Protein AF-A0A6I4W3R0-F1 (afdb_monomer_lite)

Organism: NCBI:txid1429076

Sequence (113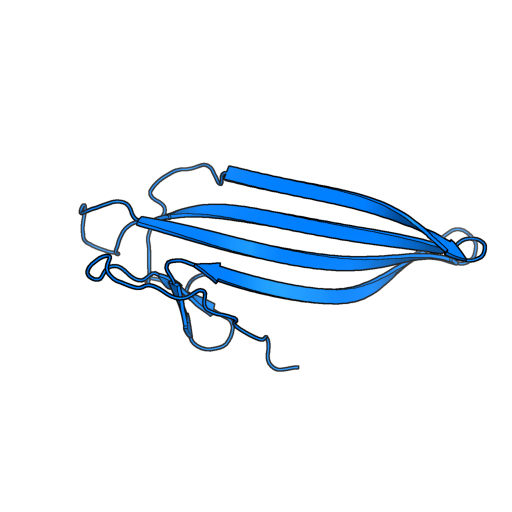 aa):
MTAFVPGSAVSAAETVKVRGTISARRAGAGVVRVRADHAYVYAVRAPHDAGTVRRVVVRRVTVITIRRAGPGVVLRLERSSFSATGATCAGVRLRPDFGPAAGRRAARCRAAA

Radius of gyration: 17.49 Å; chains: 1; bounding box: 42×26×55 Å

Secondary structure (DSSP, 8-state):
--EEPTTS-EESSS--EEEEEEEEEEEETTEEEEEEEEEEEEEEE-TT-----EEEEEEEEEEEEEEEETTEEEEEEEEEEEEEESEEEETTEEEE--S--TTPPPB-PPPP-

Structure (mmCIF, N/CA/C/O backbone):
data_AF-A0A6I4W3R0-F1
#
_entry.id   AF-A0A6I4W3R0-F1
#
loop_
_atom_site.group_PDB
_atom_site.id
_atom_site.type_symbol
_atom_site.label_atom_id
_atom_site.label_alt_id
_atom_site.label_comp_id
_atom_site.label_asym_id
_atom_site.label_entity_id
_atom_site.label_seq_id
_atom_site.pdbx_PDB_ins_code
_atom_site.Cartn_x
_atom_site.Cartn_y
_atom_site.Cartn_z
_atom_site.occupancy
_atom_site.B_iso_or_equiv
_atom_site.auth_seq_id
_atom_site.auth_comp_id
_atom_site.auth_asym_id
_atom_site.auth_atom_id
_atom_site.pdbx_PDB_model_num
ATOM 1 N N . MET A 1 1 ? 2.134 -8.105 4.624 1.00 60.31 1 MET A N 1
ATOM 2 C CA . MET A 1 1 ? 3.166 -7.076 4.346 1.00 60.31 1 MET A CA 1
ATOM 3 C C . MET A 1 1 ? 3.374 -7.000 2.834 1.00 60.31 1 MET A C 1
ATOM 5 O O . MET A 1 1 ? 3.274 -8.040 2.204 1.00 60.31 1 MET A O 1
ATOM 9 N N . THR A 1 2 ? 3.566 -5.816 2.240 1.00 77.62 2 THR A N 1
ATOM 10 C CA . THR A 1 2 ? 3.863 -5.666 0.794 1.00 77.62 2 THR A CA 1
ATOM 11 C C . THR A 1 2 ? 5.357 -5.480 0.601 1.00 77.62 2 THR A C 1
ATOM 13 O O . THR A 1 2 ? 5.906 -4.561 1.199 1.00 77.62 2 THR A O 1
ATOM 16 N N . ALA A 1 3 ? 5.989 -6.303 -0.232 1.00 89.50 3 ALA A N 1
ATOM 17 C CA . ALA A 1 3 ? 7.420 -6.228 -0.522 1.00 89.50 3 ALA A CA 1
ATOM 18 C C . ALA A 1 3 ? 7.690 -6.514 -2.002 1.00 89.50 3 ALA A C 1
ATOM 20 O O . ALA A 1 3 ? 6.883 -7.183 -2.655 1.00 89.50 3 ALA A O 1
ATOM 21 N N . PHE A 1 4 ? 8.823 -6.039 -2.521 1.00 92.56 4 PHE A N 1
ATOM 22 C CA . PHE A 1 4 ? 9.293 -6.444 -3.844 1.00 92.56 4 PHE A CA 1
ATOM 23 C C . PHE A 1 4 ? 9.835 -7.877 -3.822 1.00 92.56 4 PHE A C 1
ATOM 25 O O . PHE A 1 4 ? 10.291 -8.367 -2.787 1.00 92.56 4 PHE A O 1
ATOM 32 N N . VAL A 1 5 ? 9.767 -8.571 -4.959 1.00 93.69 5 VAL A N 1
ATOM 33 C CA . VAL A 1 5 ? 10.487 -9.836 -5.137 1.00 93.69 5 VAL A CA 1
ATOM 34 C C . VAL A 1 5 ? 11.988 -9.553 -4.951 1.00 93.69 5 VAL A C 1
ATOM 36 O O . VAL A 1 5 ? 12.491 -8.616 -5.579 1.00 93.69 5 VAL A O 1
ATOM 39 N N . PRO A 1 6 ? 12.709 -10.302 -4.095 1.00 92.94 6 PRO A N 1
ATOM 40 C CA . PRO A 1 6 ? 14.146 -10.122 -3.909 1.00 92.94 6 PRO A CA 1
ATOM 41 C C . PRO A 1 6 ? 14.884 -10.153 -5.243 1.00 92.94 6 PRO A C 1
ATOM 43 O O . PRO A 1 6 ? 14.554 -10.962 -6.109 1.00 92.94 6 PRO A O 1
ATOM 46 N N . GLY A 1 7 ? 15.827 -9.231 -5.424 1.00 92.94 7 GLY A N 1
ATOM 47 C CA . GLY A 1 7 ? 16.597 -9.123 -6.661 1.00 92.94 7 GLY A CA 1
ATOM 48 C C . GLY A 1 7 ? 15.776 -8.761 -7.901 1.00 92.94 7 GLY A C 1
ATOM 49 O O . GLY A 1 7 ? 16.304 -8.867 -8.992 1.00 92.94 7 GLY A O 1
ATOM 50 N N . SER A 1 8 ? 14.504 -8.352 -7.784 1.00 92.38 8 SER A N 1
ATOM 51 C CA . SER A 1 8 ? 13.710 -7.905 -8.946 1.00 92.38 8 SER A CA 1
ATOM 52 C C . SER A 1 8 ? 13.831 -6.416 -9.242 1.00 92.38 8 SER A C 1
ATOM 54 O O . SER A 1 8 ? 13.393 -5.977 -10.299 1.00 92.38 8 SER A O 1
ATOM 56 N N . ALA A 1 9 ? 14.381 -5.637 -8.311 1.00 93.06 9 ALA A N 1
ATOM 57 C CA . ALA A 1 9 ? 14.575 -4.206 -8.462 1.00 93.06 9 ALA A CA 1
ATOM 58 C C . ALA A 1 9 ? 15.604 -3.678 -7.461 1.00 93.06 9 ALA A C 1
ATOM 60 O O . ALA A 1 9 ? 15.753 -4.233 -6.370 1.00 93.06 9 ALA A O 1
ATOM 61 N N . VAL A 1 10 ? 16.244 -2.567 -7.814 1.00 93.88 10 VAL A N 1
ATOM 62 C CA . VAL A 1 10 ? 17.103 -1.776 -6.923 1.00 93.88 10 VAL A CA 1
ATOM 63 C C . VAL A 1 10 ? 16.472 -0.411 -6.665 1.00 93.88 10 VAL A C 1
ATOM 65 O O . VAL A 1 10 ? 15.762 0.120 -7.526 1.00 93.88 10 VAL A O 1
ATOM 68 N N . SER A 1 11 ? 16.697 0.157 -5.477 1.00 93.12 11 SER A N 1
ATOM 69 C CA . SER A 1 11 ? 16.191 1.497 -5.166 1.00 93.12 11 SER A CA 1
ATOM 70 C C . SER A 1 11 ? 16.918 2.536 -6.013 1.00 93.12 11 SER A C 1
ATOM 72 O O . SER A 1 11 ? 18.142 2.533 -6.084 1.00 93.12 11 SER A O 1
ATOM 74 N N . ALA A 1 12 ? 16.166 3.426 -6.656 1.00 93.50 12 ALA A N 1
ATOM 75 C CA . ALA A 1 12 ? 16.721 4.531 -7.438 1.00 93.50 12 ALA A CA 1
ATOM 76 C C . ALA A 1 12 ? 16.811 5.842 -6.642 1.00 93.50 12 ALA A C 1
ATOM 78 O O . ALA A 1 12 ? 17.343 6.826 -7.145 1.00 93.50 12 ALA A O 1
ATOM 79 N N . ALA A 1 13 ? 16.235 5.860 -5.440 1.00 91.81 13 ALA A N 1
ATOM 80 C CA . ALA A 1 13 ? 16.256 6.971 -4.503 1.00 91.81 13 ALA A CA 1
ATOM 81 C C . ALA A 1 13 ? 16.295 6.425 -3.071 1.00 91.81 13 ALA A C 1
ATOM 83 O O . ALA A 1 13 ? 15.790 5.335 -2.801 1.00 91.81 13 ALA A O 1
ATOM 84 N N . GLU A 1 14 ? 16.850 7.194 -2.142 1.00 93.12 14 GLU A N 1
ATOM 85 C CA . GLU A 1 14 ? 16.892 6.827 -0.718 1.00 93.12 14 GLU A CA 1
ATOM 86 C C . GLU A 1 14 ? 15.563 7.098 0.000 1.00 93.12 14 GLU A C 1
ATOM 88 O O . GLU A 1 14 ? 15.315 6.602 1.096 1.00 93.12 14 GLU A O 1
ATOM 93 N N . THR A 1 15 ? 14.677 7.874 -0.627 1.00 94.44 15 THR A N 1
ATOM 94 C CA . THR A 1 15 ? 13.412 8.306 -0.035 1.00 94.44 15 THR A CA 1
ATOM 95 C C . THR A 1 15 ? 12.210 7.674 -0.729 1.00 94.44 15 THR A C 1
ATOM 97 O O . THR A 1 15 ? 12.193 7.424 -1.936 1.00 94.44 15 THR A O 1
ATOM 100 N N . VAL A 1 16 ? 11.155 7.444 0.055 1.00 95.06 16 VAL A N 1
ATOM 101 C CA . VAL A 1 16 ? 9.841 7.021 -0.437 1.00 95.06 16 VAL A CA 1
ATOM 102 C C . VAL A 1 16 ? 8.879 8.179 -0.250 1.00 95.06 16 VAL A C 1
ATOM 104 O O . VAL A 1 16 ? 8.642 8.626 0.872 1.00 95.06 16 VAL A O 1
ATOM 107 N N . LYS A 1 17 ? 8.269 8.649 -1.340 1.00 96.81 17 LYS A N 1
ATOM 108 C CA . LYS A 1 17 ? 7.227 9.674 -1.236 1.00 96.81 17 LYS A CA 1
ATOM 109 C C . LYS A 1 17 ? 5.932 9.029 -0.758 1.00 96.81 17 LYS A C 1
ATOM 111 O O . LYS A 1 17 ? 5.419 8.111 -1.399 1.00 96.81 17 LYS A O 1
ATOM 116 N N . VAL A 1 18 ? 5.376 9.551 0.331 1.00 97.19 18 VAL A N 1
ATOM 117 C CA . VAL A 1 18 ? 4.101 9.100 0.896 1.00 97.19 18 VAL A CA 1
ATOM 118 C C . VAL A 1 18 ? 3.096 10.241 0.830 1.00 97.19 18 VAL A C 1
ATOM 120 O O . VAL A 1 18 ? 3.385 11.359 1.244 1.00 97.19 18 VAL A O 1
ATOM 123 N N . ARG A 1 19 ? 1.905 9.973 0.294 1.00 97.75 19 ARG A N 1
ATOM 124 C CA . ARG A 1 19 ? 0.772 10.907 0.323 1.00 97.75 19 ARG A CA 1
ATOM 125 C C . ARG A 1 19 ? -0.480 10.153 0.720 1.00 97.75 19 ARG A C 1
ATOM 127 O O . ARG A 1 19 ? -0.757 9.097 0.162 1.00 97.75 19 ARG A O 1
ATOM 134 N N . GLY A 1 20 ? -1.262 10.700 1.635 1.00 97.00 20 GLY A N 1
ATOM 135 C CA . GLY A 1 20 ? -2.489 10.052 2.064 1.00 97.00 20 GLY A CA 1
ATOM 136 C C . GLY A 1 20 ? -3.197 10.806 3.163 1.00 97.00 20 GLY A C 1
ATOM 137 O O . GLY A 1 20 ? -2.845 11.942 3.475 1.00 97.00 20 GLY A O 1
ATOM 138 N N . THR A 1 21 ? -4.197 10.149 3.731 1.00 98.00 21 THR A N 1
ATOM 139 C CA . THR A 1 21 ? -4.964 10.661 4.858 1.00 98.00 21 THR A CA 1
ATOM 140 C C . THR A 1 21 ? -5.097 9.601 5.940 1.00 98.00 21 THR A C 1
ATOM 142 O O . THR A 1 21 ? -5.187 8.396 5.676 1.00 98.00 21 THR A O 1
ATOM 145 N N . ILE A 1 22 ? -5.136 10.074 7.181 1.00 98.12 22 ILE A N 1
ATOM 146 C CA . ILE A 1 22 ? -5.592 9.308 8.333 1.00 98.12 22 ILE A CA 1
ATOM 147 C C . ILE A 1 22 ? -6.823 10.026 8.860 1.00 98.12 22 ILE A C 1
ATOM 149 O O . ILE A 1 22 ? -6.776 11.223 9.127 1.00 98.12 22 ILE A O 1
ATOM 153 N N . SER A 1 23 ? -7.925 9.300 8.996 1.00 98.06 23 SER A N 1
ATOM 154 C CA . SER A 1 23 ? -9.140 9.812 9.617 1.00 98.06 23 SER A CA 1
ATOM 155 C C . SER A 1 23 ? -9.570 8.911 10.761 1.00 98.06 23 SER A C 1
ATOM 157 O O . SER A 1 23 ? -9.470 7.684 10.691 1.00 98.06 23 SER A O 1
ATOM 159 N N . ALA A 1 24 ? -10.057 9.532 11.828 1.00 97.50 24 ALA A N 1
ATOM 160 C CA . ALA A 1 24 ? -10.617 8.856 12.983 1.00 97.50 24 ALA A CA 1
ATOM 161 C C . ALA A 1 24 ? -12.070 9.296 13.153 1.00 97.50 24 ALA A C 1
ATOM 163 O O . ALA A 1 24 ? -12.391 10.473 13.010 1.00 97.50 24 ALA A O 1
ATOM 164 N N . ARG A 1 25 ? -12.954 8.346 13.453 1.00 97.50 25 ARG A N 1
ATOM 165 C CA . ARG A 1 25 ? -14.356 8.626 13.771 1.00 97.50 25 ARG A CA 1
ATOM 166 C C . ARG A 1 25 ? -14.827 7.776 14.938 1.00 97.50 25 ARG A C 1
ATOM 168 O O . ARG A 1 25 ? -14.399 6.630 15.090 1.00 97.50 25 ARG A O 1
ATOM 175 N N . ARG A 1 26 ? -15.743 8.316 15.739 1.00 96.88 26 ARG A N 1
ATOM 176 C CA . ARG A 1 26 ? -16.438 7.546 16.775 1.00 96.88 26 ARG A CA 1
ATOM 177 C C . ARG A 1 26 ? -17.226 6.407 16.117 1.00 96.88 26 ARG A C 1
ATOM 179 O O . ARG A 1 26 ? -17.877 6.614 15.095 1.00 96.88 26 ARG A O 1
ATOM 186 N N . ALA A 1 27 ? -17.142 5.211 16.693 1.00 94.44 27 ALA A N 1
ATOM 187 C CA . ALA A 1 27 ? -17.845 4.013 16.220 1.00 94.44 27 ALA A CA 1
ATOM 188 C C . ALA A 1 27 ? -18.644 3.302 17.330 1.00 94.44 27 ALA A C 1
ATOM 190 O O . ALA A 1 27 ? -19.190 2.229 17.100 1.00 94.44 27 ALA A O 1
ATOM 191 N N . GLY A 1 28 ? -18.700 3.895 18.525 1.00 91.81 28 GLY A N 1
ATOM 192 C CA . GLY A 1 28 ? -19.422 3.397 19.694 1.00 91.81 28 GLY A CA 1
ATOM 193 C C . GLY A 1 28 ? -18.928 4.069 20.977 1.00 91.81 28 GLY A C 1
ATOM 194 O O . GLY A 1 28 ? -18.019 4.910 20.943 1.00 91.81 28 GLY A O 1
ATOM 195 N N . ALA A 1 29 ? -19.510 3.705 22.119 1.00 91.25 29 ALA A N 1
ATOM 196 C CA . ALA A 1 29 ? -19.027 4.146 23.426 1.00 91.25 29 ALA A CA 1
ATOM 197 C C . ALA A 1 29 ? -17.614 3.589 23.676 1.00 91.25 29 ALA A C 1
ATOM 199 O O . ALA A 1 29 ? -17.409 2.381 23.675 1.00 91.25 29 ALA A O 1
ATOM 200 N N . GLY A 1 30 ? -16.621 4.471 23.826 1.00 90.38 30 GLY A N 1
ATOM 201 C CA . GLY A 1 30 ? -15.222 4.065 24.015 1.00 90.38 30 GLY A CA 1
ATOM 202 C C . GLY A 1 30 ? -14.575 3.378 22.803 1.00 90.38 30 GLY A C 1
ATOM 203 O O . GLY A 1 30 ? -13.527 2.751 22.964 1.00 90.38 30 GLY A O 1
ATOM 204 N N . VAL A 1 31 ? -15.177 3.489 21.609 1.00 96.06 31 VAL A N 1
ATOM 205 C CA . VAL A 1 31 ? -14.691 2.869 20.367 1.00 96.06 31 VAL A CA 1
ATOM 206 C C . VAL A 1 31 ? -14.433 3.928 19.295 1.00 96.06 31 VAL A C 1
ATOM 208 O O . VAL A 1 31 ? -15.323 4.700 18.922 1.00 96.06 31 VAL A O 1
ATOM 211 N N . VAL A 1 32 ? -13.220 3.919 18.746 1.00 97.88 32 VAL A N 1
ATOM 212 C CA . VAL A 1 32 ? -12.792 4.764 17.628 1.00 97.88 32 VAL A CA 1
ATOM 213 C C . VAL A 1 32 ? -12.422 3.878 16.451 1.00 97.88 32 VAL A C 1
ATOM 215 O O . VAL A 1 32 ? -11.628 2.949 16.576 1.00 97.88 32 VAL A O 1
ATOM 218 N N . ARG A 1 33 ? -12.971 4.189 15.281 1.00 97.88 33 ARG A N 1
ATOM 219 C CA . ARG A 1 33 ? -12.572 3.566 14.024 1.00 97.88 33 ARG A CA 1
ATOM 220 C C . ARG A 1 33 ? -11.621 4.495 13.290 1.00 97.88 33 ARG A C 1
ATOM 222 O O . ARG A 1 33 ? -11.979 5.636 12.998 1.00 97.88 33 ARG A O 1
ATOM 229 N N . VAL A 1 34 ? -10.436 3.993 12.966 1.00 98.12 34 VAL A N 1
ATOM 230 C CA . VAL A 1 34 ? -9.401 4.733 12.239 1.00 98.12 34 VAL A CA 1
ATOM 231 C C . VAL A 1 34 ? -9.238 4.129 10.853 1.00 98.12 34 VAL A C 1
ATOM 233 O O . VAL A 1 34 ? -9.112 2.913 10.693 1.00 98.12 34 VAL A O 1
ATOM 236 N N . ARG A 1 35 ? -9.240 4.988 9.836 1.00 98.00 35 ARG A N 1
ATOM 237 C CA . ARG A 1 35 ? -8.942 4.634 8.452 1.00 98.00 35 ARG A CA 1
ATOM 238 C C . ARG A 1 35 ? -7.678 5.366 8.020 1.00 98.00 35 ARG A C 1
ATOM 240 O O . ARG A 1 35 ? -7.633 6.588 8.047 1.00 98.00 35 ARG A O 1
ATOM 247 N N . ALA A 1 36 ? -6.695 4.606 7.558 1.00 98.00 36 ALA A N 1
ATOM 248 C CA . ALA A 1 36 ? -5.498 5.110 6.904 1.00 98.00 36 ALA A CA 1
ATOM 249 C C . ALA A 1 36 ? -5.541 4.739 5.416 1.00 98.00 36 ALA A C 1
ATOM 251 O O . ALA A 1 36 ? -5.727 3.568 5.077 1.00 98.00 36 ALA A O 1
ATOM 252 N N . ASP A 1 37 ? -5.373 5.722 4.537 1.00 97.38 37 ASP A N 1
ATOM 253 C CA . ASP A 1 37 ? -5.381 5.564 3.081 1.00 97.38 37 ASP A CA 1
ATOM 254 C C . ASP A 1 37 ? -4.180 6.309 2.498 1.00 97.38 37 ASP A C 1
ATOM 256 O O . ASP A 1 37 ? -4.179 7.536 2.416 1.00 97.38 37 ASP A O 1
ATOM 260 N N . HIS A 1 38 ? -3.131 5.568 2.147 1.00 97.31 38 HIS A N 1
ATOM 261 C CA . HIS A 1 38 ? -1.857 6.139 1.718 1.00 97.31 38 HIS A CA 1
ATOM 262 C C . HIS A 1 38 ? -1.405 5.557 0.388 1.00 97.31 38 HIS A C 1
ATOM 264 O O . HIS A 1 38 ? -1.552 4.363 0.136 1.00 97.31 38 HIS A O 1
ATOM 270 N N . ALA A 1 39 ? -0.795 6.397 -0.437 1.00 96.19 39 ALA A N 1
ATOM 271 C CA . ALA A 1 39 ? -0.031 6.023 -1.610 1.00 96.19 39 ALA A CA 1
ATOM 272 C C . ALA A 1 39 ? 1.463 6.213 -1.326 1.00 96.19 39 ALA A C 1
ATOM 274 O O . ALA A 1 39 ? 1.908 7.313 -0.999 1.00 96.19 39 ALA A O 1
ATOM 275 N N . TYR A 1 40 ? 2.216 5.132 -1.481 1.00 96.12 40 TYR A N 1
ATOM 276 C CA . TYR A 1 40 ? 3.668 5.075 -1.384 1.00 96.12 40 TYR A CA 1
ATOM 277 C C . TYR A 1 40 ? 4.233 5.027 -2.796 1.00 96.12 40 TYR A C 1
ATOM 279 O O . TYR A 1 40 ? 3.790 4.219 -3.613 1.00 96.12 40 TYR A O 1
ATOM 287 N N . VAL A 1 41 ? 5.187 5.895 -3.097 1.00 96.12 41 VAL A N 1
ATOM 288 C CA . VAL A 1 41 ? 5.808 5.995 -4.413 1.00 96.12 41 VAL A CA 1
ATOM 289 C C . VAL A 1 41 ? 7.273 5.615 -4.286 1.00 96.12 41 VAL A C 1
ATOM 291 O O . VAL A 1 41 ? 8.048 6.325 -3.648 1.00 96.12 41 V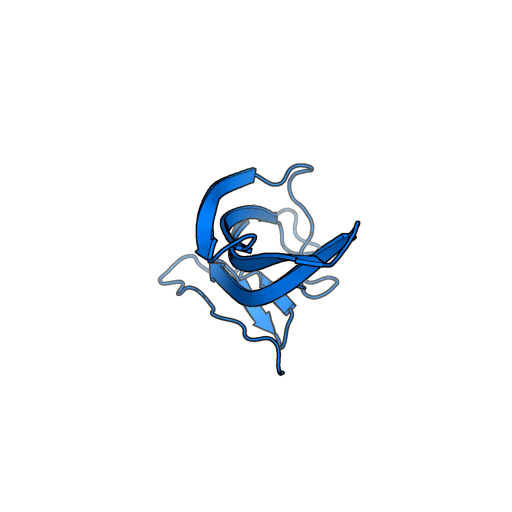AL A O 1
ATOM 294 N N . TYR A 1 42 ? 7.629 4.505 -4.920 1.00 95.81 42 TYR A N 1
ATOM 295 C CA . TYR A 1 42 ? 8.984 3.978 -4.981 1.00 95.81 42 TYR A CA 1
ATOM 296 C C . TYR A 1 42 ? 9.587 4.297 -6.345 1.00 95.81 42 TYR A C 1
ATOM 298 O O . TYR A 1 42 ? 8.967 4.022 -7.378 1.00 95.81 42 TYR A O 1
ATOM 306 N N . ALA A 1 43 ? 10.791 4.860 -6.344 1.00 95.25 43 ALA A N 1
ATOM 307 C CA . ALA A 1 43 ? 11.623 4.974 -7.532 1.00 95.25 43 ALA A CA 1
ATOM 308 C C . ALA A 1 43 ? 12.548 3.753 -7.583 1.00 95.25 43 ALA A C 1
ATOM 310 O O . ALA A 1 43 ? 13.298 3.513 -6.639 1.00 95.25 43 ALA A O 1
ATOM 311 N N . VAL A 1 44 ? 12.474 2.965 -8.654 1.00 94.31 44 VAL A N 1
ATOM 312 C CA . VAL A 1 44 ? 13.209 1.700 -8.787 1.00 94.31 44 VAL A CA 1
ATOM 313 C C . VAL A 1 44 ? 13.858 1.565 -10.161 1.00 94.31 44 VAL A C 1
ATOM 315 O O . VAL A 1 44 ? 13.349 2.108 -11.141 1.00 94.31 44 VAL A O 1
ATOM 318 N N . ARG A 1 45 ? 14.959 0.818 -10.248 1.00 93.94 45 ARG A N 1
ATOM 319 C CA . ARG A 1 45 ? 15.581 0.388 -11.513 1.00 93.94 45 ARG A CA 1
ATOM 320 C C . ARG A 1 45 ? 15.620 -1.130 -11.601 1.00 93.94 45 ARG A C 1
ATOM 322 O O . ARG A 1 45 ? 15.480 -1.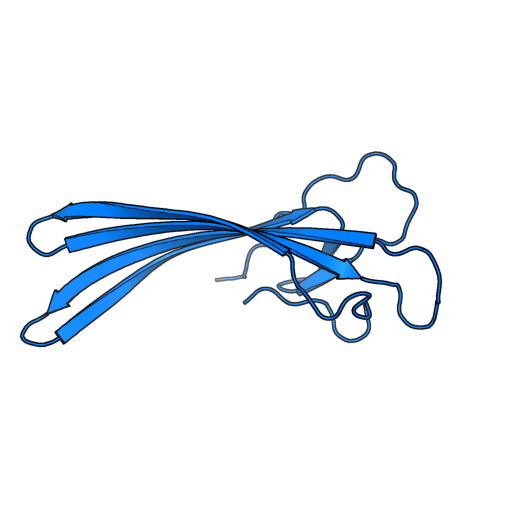817 -10.583 1.00 93.94 45 ARG A O 1
ATOM 329 N N . ALA A 1 46 ? 15.799 -1.631 -12.820 1.00 91.00 46 ALA A N 1
ATOM 330 C CA . ALA A 1 46 ? 16.067 -3.039 -13.026 1.00 91.00 46 ALA A CA 1
ATOM 331 C C . ALA A 1 46 ? 17.412 -3.402 -12.363 1.00 91.00 46 ALA A C 1
ATOM 333 O O . ALA A 1 46 ? 18.332 -2.582 -12.337 1.00 91.00 46 ALA A O 1
ATOM 334 N N . PRO A 1 47 ? 17.538 -4.603 -11.787 1.00 87.12 47 PRO A N 1
ATOM 335 C CA . PRO A 1 47 ? 18.827 -5.104 -11.335 1.00 87.12 47 PRO A CA 1
ATOM 336 C C . PRO A 1 47 ? 19.779 -5.210 -12.530 1.00 87.12 47 PRO A C 1
ATOM 338 O O . PRO A 1 47 ? 19.371 -5.678 -13.590 1.00 87.12 47 PRO A O 1
ATOM 341 N N . HIS A 1 48 ? 21.037 -4.809 -12.346 1.00 83.69 48 HIS A N 1
ATOM 342 C CA . HIS A 1 48 ? 22.113 -4.904 -13.351 1.00 83.69 48 HIS A CA 1
ATOM 343 C C . HIS A 1 48 ? 21.975 -4.007 -14.591 1.00 83.69 48 HIS A C 1
ATOM 345 O O . HIS A 1 48 ? 22.819 -4.085 -15.478 1.00 83.69 48 HIS A O 1
ATOM 351 N N . ASP A 1 49 ? 20.982 -3.116 -14.633 1.00 73.50 49 ASP A N 1
ATOM 352 C CA . ASP A 1 49 ? 20.849 -2.108 -15.682 1.00 73.50 49 ASP A CA 1
ATOM 353 C C . ASP A 1 49 ? 20.750 -0.710 -15.053 1.00 73.50 49 ASP A C 1
ATOM 355 O O . ASP A 1 49 ? 19.870 -0.423 -14.234 1.00 73.50 49 ASP A O 1
ATOM 359 N N . ALA A 1 50 ? 21.664 0.182 -15.445 1.00 66.69 50 ALA A N 1
ATOM 360 C CA . ALA A 1 50 ? 21.633 1.590 -15.055 1.00 66.69 50 ALA A CA 1
ATOM 361 C C . ALA A 1 50 ? 20.505 2.375 -15.750 1.00 66.69 50 ALA A C 1
ATOM 363 O O . ALA A 1 50 ? 20.384 3.581 -15.519 1.00 66.69 50 ALA A O 1
ATOM 364 N N . GLY A 1 51 ? 19.692 1.700 -16.564 1.00 72.25 51 GLY A N 1
ATOM 365 C CA . GLY A 1 51 ? 18.599 2.224 -17.361 1.00 72.25 51 GLY A CA 1
ATOM 366 C C . GLY A 1 51 ? 17.503 2.975 -16.600 1.00 72.25 51 GLY A C 1
ATOM 367 O O . GLY A 1 51 ? 17.622 3.399 -15.447 1.00 72.25 51 GLY A O 1
ATOM 368 N N . THR A 1 52 ? 16.400 3.210 -17.307 1.00 86.00 52 THR A N 1
ATOM 369 C CA . THR A 1 52 ? 15.373 4.178 -16.911 1.00 86.00 52 THR A CA 1
ATOM 370 C C . THR A 1 52 ? 14.771 3.885 -15.536 1.00 86.00 52 THR A C 1
ATOM 372 O O . THR A 1 52 ? 14.215 2.813 -15.289 1.00 86.00 52 THR A O 1
ATOM 375 N N . VAL A 1 53 ? 14.781 4.897 -14.663 1.00 91.44 53 VAL A N 1
ATOM 376 C CA . VAL A 1 53 ? 14.060 4.860 -13.387 1.00 91.44 53 VAL A CA 1
ATOM 377 C C . VAL A 1 53 ? 12.565 4.685 -13.642 1.00 91.44 53 VAL A C 1
ATOM 379 O O . VAL A 1 53 ? 11.939 5.442 -14.386 1.00 91.44 53 VAL A O 1
ATOM 382 N N . ARG A 1 54 ? 11.969 3.692 -12.985 1.00 91.19 54 ARG A N 1
ATOM 383 C CA . ARG A 1 54 ? 10.532 3.436 -13.003 1.00 91.19 54 ARG A CA 1
ATOM 384 C C . ARG A 1 54 ? 9.907 3.787 -11.667 1.00 91.19 54 ARG A C 1
ATOM 386 O O . ARG A 1 54 ? 10.524 3.712 -10.608 1.00 91.19 54 ARG A O 1
ATOM 393 N N . ARG A 1 55 ? 8.632 4.154 -11.735 1.00 93.38 55 ARG A N 1
ATOM 394 C CA . ARG A 1 55 ? 7.813 4.467 -10.571 1.00 93.38 55 ARG A CA 1
ATOM 395 C C . ARG A 1 55 ? 6.887 3.299 -10.269 1.00 93.38 55 ARG A C 1
ATOM 397 O O . ARG A 1 55 ? 6.043 2.970 -11.100 1.00 93.38 55 ARG A O 1
ATOM 404 N N . VAL A 1 56 ? 6.973 2.759 -9.057 1.00 93.88 56 VAL A N 1
ATOM 405 C CA . VAL A 1 56 ? 5.964 1.842 -8.518 1.00 93.88 56 VAL A CA 1
ATOM 406 C C . VAL A 1 56 ? 5.153 2.576 -7.465 1.00 93.88 56 VAL A C 1
ATOM 408 O O . VAL A 1 56 ? 5.704 3.114 -6.507 1.00 93.88 56 VAL A O 1
ATOM 411 N N . VAL A 1 57 ? 3.834 2.612 -7.641 1.00 94.38 57 VAL A N 1
ATOM 412 C CA . VAL A 1 57 ? 2.921 3.260 -6.691 1.00 94.38 57 VAL A CA 1
ATOM 413 C C . VAL A 1 57 ? 2.126 2.192 -5.968 1.00 94.38 57 VAL A C 1
ATOM 415 O O . VAL A 1 57 ? 1.362 1.473 -6.602 1.00 94.38 57 VAL A O 1
ATOM 418 N N . VAL A 1 58 ? 2.268 2.106 -4.649 1.00 93.94 58 VAL A N 1
ATOM 419 C CA . VAL A 1 58 ? 1.507 1.188 -3.799 1.00 93.94 58 VAL A CA 1
ATOM 420 C C . VAL A 1 58 ? 0.498 1.993 -2.998 1.00 93.94 58 VAL A C 1
ATOM 422 O O . VAL A 1 58 ? 0.870 2.745 -2.102 1.00 93.94 58 VAL A O 1
ATOM 425 N N . ARG A 1 59 ? -0.791 1.827 -3.286 1.00 94.81 59 ARG A N 1
ATOM 426 C CA . ARG A 1 59 ? -1.861 2.343 -2.431 1.00 94.81 59 ARG A CA 1
ATOM 427 C C . ARG A 1 59 ? -2.212 1.299 -1.383 1.00 94.81 59 ARG A C 1
ATOM 429 O O . ARG A 1 59 ? -2.520 0.164 -1.735 1.00 94.81 59 ARG A O 1
ATOM 436 N N . ARG A 1 60 ? -2.208 1.681 -0.111 1.00 93.75 60 ARG A N 1
ATOM 437 C CA . ARG A 1 60 ? -2.552 0.840 1.034 1.00 93.75 60 ARG A CA 1
ATOM 438 C C . ARG A 1 60 ? -3.694 1.478 1.810 1.00 93.75 60 ARG A C 1
ATOM 440 O O . ARG A 1 60 ? -3.628 2.645 2.183 1.00 93.75 60 ARG A O 1
ATOM 447 N N . VAL A 1 61 ? -4.716 0.672 2.071 1.00 94.69 61 VAL A N 1
ATOM 448 C CA . VAL A 1 61 ? -5.863 1.039 2.898 1.00 94.69 61 VAL A CA 1
ATOM 449 C C . VAL A 1 61 ? -5.904 0.110 4.099 1.00 94.69 61 VAL A C 1
ATOM 451 O O . VAL A 1 61 ? -6.069 -1.104 3.944 1.00 94.69 61 VAL A O 1
ATOM 454 N N . THR A 1 62 ? -5.792 0.696 5.286 1.00 95.88 62 THR A N 1
ATOM 455 C CA . THR A 1 62 ? -5.880 -0.001 6.568 1.00 95.88 62 THR A CA 1
ATOM 456 C C . THR A 1 62 ? -7.030 0.582 7.375 1.00 95.88 62 THR A C 1
ATOM 458 O O . THR A 1 62 ? -7.151 1.797 7.511 1.00 95.88 62 THR A O 1
ATOM 461 N N . VAL A 1 63 ? -7.879 -0.287 7.912 1.00 97.31 63 VAL A N 1
ATOM 462 C CA . VAL A 1 63 ? -8.951 0.084 8.832 1.00 97.31 63 VAL A CA 1
ATOM 463 C C . VAL A 1 63 ? -8.747 -0.692 10.117 1.00 97.31 63 VAL A C 1
ATOM 465 O O . VAL A 1 63 ? -8.722 -1.924 10.102 1.00 97.31 63 VAL A O 1
ATOM 468 N N . ILE A 1 64 ? -8.596 0.041 11.211 1.00 97.94 64 ILE A N 1
ATOM 469 C CA . ILE A 1 64 ? -8.470 -0.509 12.556 1.00 97.94 64 ILE A CA 1
ATOM 470 C C . ILE A 1 64 ? -9.584 0.055 13.428 1.00 97.94 64 ILE A C 1
ATOM 472 O O . ILE A 1 64 ? -10.052 1.178 13.226 1.00 97.94 64 ILE A O 1
ATOM 476 N N . THR A 1 65 ? -9.974 -0.724 14.422 1.00 97.94 65 THR A N 1
ATOM 477 C CA . THR A 1 65 ? -10.819 -0.254 15.510 1.00 97.94 65 THR A CA 1
ATOM 478 C C . THR A 1 65 ? -10.018 -0.292 16.793 1.00 97.94 65 THR A C 1
ATOM 480 O O . THR A 1 65 ? -9.347 -1.277 17.094 1.00 97.94 65 THR A O 1
ATOM 483 N N . ILE A 1 66 ? -10.080 0.810 17.523 1.00 97.25 66 ILE A N 1
ATOM 484 C CA . ILE A 1 66 ? -9.397 1.039 18.783 1.00 97.25 66 ILE A CA 1
ATOM 485 C C . ILE A 1 66 ? -10.485 1.138 19.847 1.00 97.25 66 ILE A C 1
ATOM 487 O O . ILE A 1 66 ? -11.399 1.955 19.719 1.00 97.25 66 ILE A O 1
ATOM 491 N N . ARG A 1 67 ? -10.413 0.304 20.884 1.00 96.44 67 ARG A N 1
ATOM 492 C CA . ARG A 1 67 ? -11.334 0.373 22.026 1.00 96.44 67 ARG A CA 1
ATOM 493 C C . ARG A 1 67 ? -10.580 0.322 23.341 1.00 96.44 67 ARG A C 1
ATOM 495 O O . ARG A 1 67 ? -9.554 -0.350 23.434 1.00 96.44 67 ARG A O 1
ATOM 502 N N . ARG A 1 68 ? -11.110 0.984 24.367 1.00 92.75 68 ARG A N 1
ATOM 503 C CA . ARG A 1 68 ? -10.601 0.823 25.733 1.00 92.75 68 ARG A CA 1
ATOM 504 C C . ARG A 1 68 ? -10.971 -0.570 26.264 1.00 92.75 68 ARG A C 1
ATOM 506 O O . ARG A 1 68 ? -12.054 -1.081 25.977 1.00 92.75 68 ARG A O 1
ATOM 513 N N . ALA A 1 69 ? -10.064 -1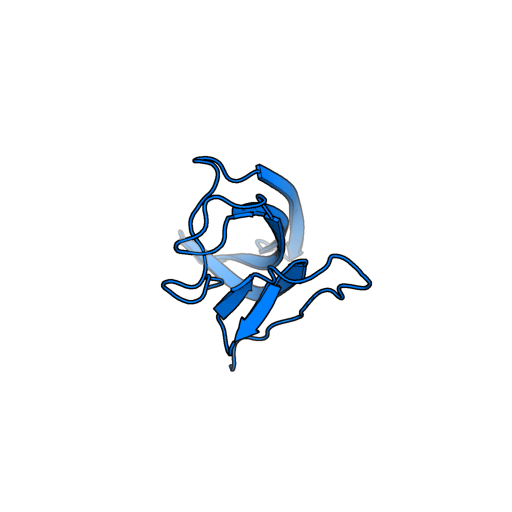.187 27.012 1.00 91.81 69 ALA A N 1
ATOM 514 C CA . ALA A 1 69 ? -10.283 -2.442 27.724 1.00 91.81 69 ALA A CA 1
ATOM 515 C C . ALA A 1 69 ? -9.616 -2.336 29.105 1.00 91.81 69 ALA A C 1
ATOM 517 O O . ALA A 1 69 ? -8.409 -2.532 29.233 1.00 91.81 69 ALA A O 1
ATOM 518 N N . GLY A 1 70 ? -10.396 -1.947 30.120 1.00 89.00 70 GLY A N 1
ATOM 519 C CA . GLY A 1 70 ? -9.866 -1.609 31.446 1.00 89.00 70 GLY A CA 1
ATOM 520 C C . GLY A 1 70 ? -8.860 -0.446 31.372 1.00 89.00 70 GLY A C 1
ATOM 521 O O . GLY A 1 70 ? -9.183 0.574 30.752 1.00 89.00 70 GLY A O 1
ATOM 522 N N . PRO A 1 71 ? -7.649 -0.581 31.950 1.00 93.12 71 PRO A N 1
ATOM 523 C CA . PRO A 1 71 ? -6.595 0.430 31.834 1.00 93.12 71 PRO A CA 1
ATOM 524 C C . PRO A 1 71 ? -5.907 0.436 30.455 1.00 93.12 71 PRO A C 1
ATOM 526 O O . PRO A 1 71 ? -5.143 1.350 30.157 1.00 93.12 71 PRO A O 1
ATOM 529 N N . GLY A 1 72 ? -6.162 -0.569 29.608 1.00 93.31 72 GLY A N 1
ATOM 530 C CA . GLY A 1 72 ? -5.496 -0.751 28.322 1.00 93.31 72 GLY A CA 1
ATOM 531 C C . GLY A 1 72 ? -6.317 -0.325 27.105 1.00 93.31 72 GLY A C 1
ATOM 532 O O . GLY A 1 72 ? -7.478 0.094 27.183 1.00 93.31 72 GLY A O 1
ATOM 533 N N . VAL A 1 73 ? -5.698 -0.489 25.935 1.00 94.88 73 VAL A N 1
ATOM 534 C CA . VAL A 1 73 ? -6.302 -0.247 24.622 1.00 94.88 73 VAL A CA 1
ATOM 535 C C . VAL A 1 73 ? -6.129 -1.489 23.755 1.00 94.88 73 VAL A C 1
ATOM 537 O O . VAL A 1 73 ? -5.025 -1.999 23.601 1.00 94.88 73 VAL A O 1
ATOM 540 N N . VAL A 1 74 ? -7.221 -1.963 23.157 1.00 96.19 74 VAL A N 1
ATOM 541 C CA . VAL A 1 74 ? -7.206 -3.062 22.186 1.00 96.19 74 VAL A CA 1
ATOM 542 C C . VAL A 1 74 ? -7.309 -2.478 20.785 1.00 96.19 74 VAL A C 1
ATOM 544 O O . VAL A 1 74 ? -8.267 -1.764 20.473 1.00 96.19 74 VAL A O 1
ATOM 547 N N . LEU A 1 75 ? -6.342 -2.820 19.931 1.00 96.31 75 LEU A N 1
ATOM 548 C CA . LEU A 1 75 ? -6.385 -2.552 18.498 1.00 96.31 75 LEU A CA 1
ATOM 549 C C . LEU A 1 75 ? -6.810 -3.812 17.748 1.00 96.31 75 LEU A C 1
ATOM 551 O O . LEU A 1 75 ? -6.179 -4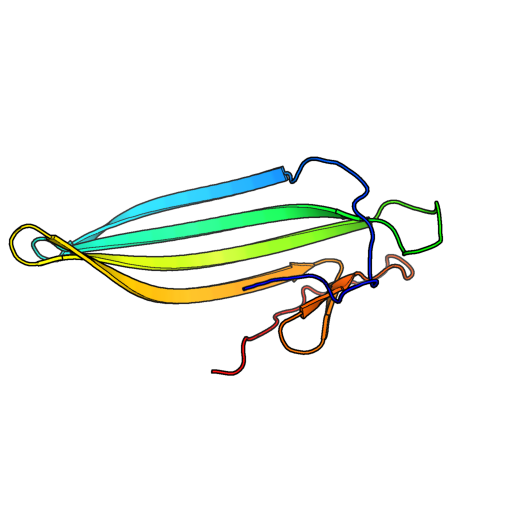.859 17.857 1.00 96.31 75 LEU A O 1
ATOM 555 N N . ARG A 1 76 ? -7.861 -3.697 16.939 1.00 96.38 76 ARG A N 1
ATOM 556 C CA . ARG A 1 76 ? -8.318 -4.760 16.045 1.00 96.38 76 ARG A CA 1
ATOM 557 C C . ARG A 1 76 ? -8.168 -4.316 14.601 1.00 96.38 76 ARG A C 1
ATOM 559 O O . ARG A 1 76 ? -8.755 -3.312 14.198 1.00 96.38 76 ARG A O 1
ATOM 566 N N . LEU A 1 77 ? -7.425 -5.084 13.811 1.00 95.44 77 LEU A N 1
ATOM 567 C CA . 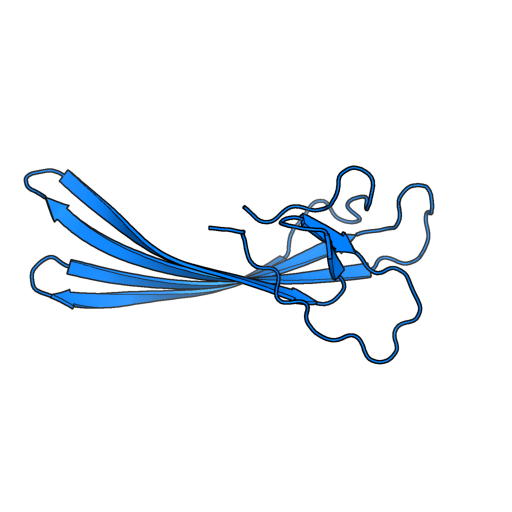LEU A 1 77 ? -7.361 -4.903 12.366 1.00 95.44 77 LEU A CA 1
ATOM 568 C C . LEU A 1 77 ? -8.655 -5.411 11.725 1.00 95.44 77 LEU A C 1
ATOM 570 O O . LEU A 1 77 ? -8.956 -6.596 11.782 1.00 95.44 77 LEU A O 1
ATOM 574 N N . GLU A 1 78 ? -9.424 -4.514 11.113 1.00 94.75 78 GLU A N 1
ATOM 575 C CA . GLU A 1 78 ? -10.673 -4.879 10.433 1.00 94.75 78 GLU A CA 1
ATOM 576 C C . GLU A 1 78 ? -10.454 -5.172 8.956 1.00 94.75 78 GLU A C 1
ATOM 578 O O . GLU A 1 78 ? -11.103 -6.031 8.366 1.00 94.75 78 GLU A O 1
ATOM 583 N N . ARG A 1 79 ? -9.572 -4.394 8.329 1.00 91.50 79 ARG A N 1
ATOM 584 C CA . ARG A 1 79 ? -9.242 -4.533 6.917 1.00 91.50 79 ARG A CA 1
ATOM 585 C C . ARG A 1 79 ? -7.825 -4.056 6.687 1.00 91.50 79 ARG A C 1
ATOM 587 O O . ARG A 1 79 ? -7.466 -2.952 7.087 1.00 91.50 79 ARG A O 1
ATOM 594 N N . SER A 1 80 ? -7.058 -4.840 5.945 1.00 90.75 80 SER A N 1
ATOM 595 C CA . SER A 1 80 ? -5.836 -4.373 5.303 1.00 90.75 80 SER A CA 1
ATOM 596 C C . SER A 1 80 ? -5.878 -4.786 3.845 1.00 90.75 80 SER A C 1
ATOM 598 O O . SER A 1 80 ? -6.127 -5.943 3.525 1.00 90.75 80 SER A O 1
ATOM 600 N N . SER A 1 81 ? -5.692 -3.827 2.949 1.00 89.19 81 SER A N 1
ATOM 601 C CA . SER A 1 81 ? -5.691 -4.082 1.512 1.00 89.19 81 SER A CA 1
ATOM 602 C C . SER A 1 81 ? -4.707 -3.162 0.818 1.00 89.19 81 SER A C 1
ATOM 604 O O . SER A 1 81 ? -4.383 -2.086 1.329 1.00 89.19 81 SER A O 1
ATOM 606 N N . PHE A 1 82 ? -4.234 -3.581 -0.349 1.00 90.62 82 PHE A N 1
ATOM 607 C CA . PHE A 1 82 ? -3.384 -2.750 -1.179 1.00 90.62 82 PHE A CA 1
ATOM 608 C C . PHE A 1 82 ? -3.640 -2.982 -2.668 1.00 90.62 82 PHE A C 1
ATOM 610 O O . PHE A 1 82 ? -4.204 -3.995 -3.078 1.00 90.62 82 PHE A O 1
ATOM 617 N N . SER A 1 83 ? -3.206 -2.020 -3.470 1.00 90.69 83 SER A N 1
ATOM 618 C CA . SER A 1 83 ? -3.112 -2.106 -4.925 1.00 90.69 83 SER A CA 1
ATOM 619 C C . SER A 1 83 ? -1.804 -1.467 -5.367 1.00 90.69 83 SER A C 1
ATOM 621 O O . SER A 1 83 ? -1.364 -0.498 -4.749 1.00 90.69 83 SER A O 1
ATOM 623 N N . ALA A 1 84 ? -1.206 -1.971 -6.436 1.00 91.88 84 ALA A N 1
ATOM 624 C CA . ALA A 1 84 ? 0.030 -1.443 -6.990 1.00 91.88 84 ALA A CA 1
ATOM 625 C C . ALA A 1 84 ? -0.140 -1.067 -8.464 1.00 91.88 84 ALA A C 1
ATOM 627 O O . ALA A 1 84 ? -0.815 -1.765 -9.209 1.00 91.88 84 ALA A O 1
ATOM 628 N N . THR A 1 85 ? 0.506 0.009 -8.897 1.00 91.69 85 THR A N 1
ATOM 629 C CA . THR A 1 85 ? 0.644 0.382 -10.312 1.00 91.69 85 THR A CA 1
ATOM 630 C C . THR A 1 85 ? 2.128 0.408 -10.663 1.00 91.69 85 THR A C 1
ATOM 632 O O . THR A 1 85 ? 2.939 0.839 -9.843 1.00 91.69 85 THR A O 1
ATOM 635 N N . GLY A 1 86 ? 2.486 -0.044 -11.868 1.00 90.44 86 GLY A N 1
ATOM 636 C CA . GLY A 1 86 ? 3.888 -0.180 -12.293 1.00 90.44 86 GLY A CA 1
ATOM 637 C C . GLY A 1 86 ? 4.563 -1.472 -11.817 1.00 90.44 86 GLY A C 1
ATOM 638 O O . GLY A 1 86 ? 5.778 -1.601 -11.918 1.00 90.44 86 GLY A O 1
ATOM 639 N N . ALA A 1 87 ? 3.787 -2.422 -11.294 1.00 91.25 87 ALA A N 1
ATOM 640 C CA . ALA A 1 87 ? 4.249 -3.741 -10.880 1.00 91.25 87 ALA A CA 1
ATOM 641 C C . ALA A 1 87 ? 3.142 -4.782 -11.088 1.00 91.25 87 ALA A C 1
ATOM 643 O O . ALA A 1 87 ? 1.956 -4.448 -11.030 1.00 91.25 87 ALA A O 1
ATOM 644 N N . THR A 1 88 ? 3.533 -6.038 -11.276 1.00 89.56 88 THR A N 1
ATOM 645 C CA . THR A 1 88 ? 2.646 -7.205 -11.280 1.00 89.56 88 THR A CA 1
ATOM 646 C C . THR A 1 88 ? 2.746 -7.963 -9.956 1.00 89.56 88 THR A C 1
ATOM 648 O O . THR A 1 88 ? 3.668 -7.756 -9.158 1.00 89.56 88 THR A O 1
ATOM 651 N N . CYS A 1 89 ? 1.767 -8.828 -9.688 1.00 87.75 89 CYS A N 1
ATOM 652 C CA . CYS A 1 89 ? 1.773 -9.673 -8.498 1.00 87.75 89 CYS A CA 1
ATOM 653 C C . CYS A 1 89 ? 2.562 -10.959 -8.756 1.00 87.75 89 CYS A C 1
ATOM 655 O O . CYS A 1 89 ? 2.328 -11.644 -9.747 1.00 87.75 89 CYS A O 1
ATOM 657 N N . ALA A 1 90 ? 3.434 -11.314 -7.818 1.00 87.06 90 ALA A N 1
ATOM 658 C CA . ALA A 1 90 ? 4.089 -12.613 -7.726 1.00 87.06 90 ALA A CA 1
ATOM 659 C C . ALA A 1 90 ? 3.789 -13.185 -6.331 1.00 87.06 90 ALA A C 1
ATOM 661 O O . ALA A 1 90 ? 4.527 -12.957 -5.367 1.00 87.06 90 ALA A O 1
ATOM 662 N N . GLY A 1 91 ? 2.628 -13.834 -6.194 1.00 84.31 91 GLY A N 1
ATOM 663 C CA . GLY A 1 91 ? 2.057 -14.184 -4.891 1.00 84.31 91 GLY A CA 1
ATOM 664 C C . GLY A 1 91 ? 1.768 -12.932 -4.054 1.00 84.31 91 GLY A C 1
ATOM 665 O O . GLY A 1 91 ? 1.092 -12.008 -4.508 1.00 84.31 91 GLY A O 1
ATOM 666 N N . VAL A 1 92 ? 2.316 -12.876 -2.836 1.00 82.19 92 VAL A N 1
ATOM 667 C CA . VAL A 1 92 ? 2.187 -11.718 -1.925 1.00 82.19 92 VAL A CA 1
ATOM 668 C C . VAL A 1 92 ? 3.190 -10.592 -2.205 1.00 82.19 92 VAL A C 1
ATOM 670 O O . VAL A 1 92 ? 3.153 -9.550 -1.545 1.00 82.19 92 VAL A O 1
ATOM 673 N N . ARG A 1 93 ? 4.107 -10.798 -3.156 1.00 90.12 93 ARG A N 1
ATOM 674 C CA . ARG A 1 93 ? 5.163 -9.847 -3.514 1.00 90.12 93 ARG A CA 1
ATOM 675 C C . ARG A 1 93 ? 4.840 -9.115 -4.812 1.00 90.12 93 ARG A C 1
ATOM 677 O O . ARG A 1 93 ? 4.032 -9.558 -5.627 1.00 90.12 93 ARG A O 1
ATOM 684 N N . LEU A 1 94 ? 5.495 -7.977 -4.989 1.00 92.25 94 LEU A N 1
ATOM 685 C CA . LEU A 1 94 ? 5.412 -7.137 -6.175 1.00 92.25 94 LEU A CA 1
ATOM 686 C C . LEU A 1 94 ? 6.642 -7.363 -7.053 1.00 92.25 94 LEU A C 1
ATOM 688 O O . LEU A 1 94 ? 7.768 -7.323 -6.561 1.00 92.25 94 LEU A O 1
ATOM 692 N N . ARG A 1 95 ? 6.441 -7.559 -8.353 1.00 92.75 95 ARG A N 1
ATOM 693 C CA . ARG A 1 95 ? 7.514 -7.550 -9.350 1.00 92.75 95 ARG A CA 1
ATOM 694 C C . ARG A 1 95 ? 7.356 -6.295 -10.210 1.00 92.75 95 ARG A C 1
ATOM 696 O O . ARG A 1 95 ? 6.350 -6.196 -10.914 1.00 92.75 95 ARG A O 1
ATOM 703 N N . PRO A 1 96 ? 8.270 -5.312 -10.120 1.00 92.12 96 PRO A N 1
ATOM 704 C CA . PRO A 1 96 ? 8.188 -4.113 -10.943 1.00 92.12 96 PRO A CA 1
ATOM 705 C C . PRO A 1 96 ? 8.223 -4.445 -12.431 1.00 92.12 96 PRO A C 1
ATOM 707 O O . PRO A 1 96 ? 8.885 -5.387 -12.859 1.00 92.12 96 PRO A O 1
ATOM 710 N N . ASP A 1 97 ? 7.472 -3.673 -13.204 1.00 88.94 97 ASP A N 1
ATOM 711 C CA . ASP A 1 97 ? 7.408 -3.820 -14.650 1.00 88.94 97 ASP A CA 1
ATOM 712 C C . ASP A 1 97 ? 8.351 -2.808 -15.313 1.00 88.94 97 ASP A C 1
ATOM 714 O O . ASP A 1 97 ? 8.147 -1.590 -15.233 1.00 88.94 97 ASP A O 1
ATOM 718 N N . PHE A 1 98 ? 9.378 -3.319 -15.986 1.00 86.81 98 PHE A N 1
ATOM 719 C CA . PHE A 1 98 ? 10.362 -2.517 -16.712 1.00 86.81 98 PHE A CA 1
ATOM 720 C C . PHE A 1 98 ? 10.114 -2.455 -18.226 1.00 86.81 98 PHE A C 1
ATOM 722 O O . PHE A 1 98 ? 10.840 -1.734 -18.908 1.00 86.81 98 PHE A O 1
ATOM 729 N N . GLY A 1 99 ? 9.067 -3.118 -18.740 1.00 77.75 99 GLY A N 1
ATOM 730 C CA . GLY A 1 99 ? 8.719 -3.151 -20.165 1.00 77.75 99 GLY A CA 1
ATOM 731 C C . GLY A 1 99 ? 8.294 -1.788 -20.744 1.00 77.75 99 GLY A C 1
ATOM 732 O O . GLY A 1 99 ? 8.407 -0.755 -20.076 1.00 77.75 99 GLY A O 1
ATOM 733 N N . PRO A 1 100 ? 7.794 -1.727 -21.990 1.00 68.50 100 PRO A N 1
ATOM 734 C CA . PRO A 1 100 ? 7.271 -0.492 -22.588 1.00 68.50 100 PRO A CA 1
ATOM 735 C C . PRO A 1 100 ? 6.041 0.062 -21.832 1.00 68.50 100 PRO A C 1
ATOM 737 O O . PRO A 1 100 ? 5.371 -0.633 -21.070 1.00 68.50 100 PRO A O 1
ATOM 740 N N . ALA A 1 101 ? 5.777 1.371 -21.928 1.00 60.03 101 ALA A N 1
ATOM 741 C CA . ALA A 1 101 ? 4.860 2.090 -21.023 1.00 60.03 101 ALA A CA 1
ATOM 742 C C . ALA A 1 101 ? 3.351 1.937 -21.326 1.00 60.03 101 ALA A C 1
ATOM 744 O O . ALA A 1 101 ? 2.528 2.383 -20.525 1.00 60.03 101 ALA A O 1
ATOM 745 N N . ALA A 1 102 ? 2.965 1.324 -22.447 1.00 48.66 102 ALA A N 1
ATOM 746 C CA . ALA A 1 102 ? 1.578 1.331 -22.910 1.00 48.66 102 ALA A CA 1
ATOM 747 C C . ALA A 1 102 ? 0.638 0.482 -22.022 1.00 48.66 102 ALA A C 1
ATOM 749 O O . ALA A 1 102 ? 0.846 -0.712 -21.833 1.00 48.66 102 ALA A O 1
ATOM 750 N N . GLY A 1 103 ? -0.428 1.102 -21.495 1.00 52.44 103 GLY A N 1
ATOM 751 C CA . GLY A 1 103 ? -1.637 0.396 -21.034 1.00 52.44 103 GLY A CA 1
ATOM 752 C C . GLY A 1 103 ? -1.610 -0.284 -19.655 1.00 52.44 103 GLY A C 1
ATOM 753 O O . GLY A 1 103 ? -2.433 -1.162 -19.393 1.00 52.44 103 GLY A O 1
ATOM 754 N N . ARG A 1 104 ? -0.704 0.092 -18.745 1.00 62.56 104 ARG A N 1
ATOM 755 C CA . ARG A 1 104 ? -0.510 -0.645 -17.480 1.00 62.56 104 ARG A CA 1
ATOM 756 C C . ARG A 1 104 ? -1.676 -0.497 -16.499 1.00 62.56 104 ARG A C 1
ATOM 758 O O . ARG A 1 104 ? -1.931 0.581 -15.962 1.00 62.56 104 ARG A O 1
ATOM 765 N N . ARG A 1 105 ? -2.344 -1.614 -16.201 1.00 62.22 105 ARG A N 1
ATOM 766 C CA . ARG A 1 105 ? -3.404 -1.696 -15.184 1.00 62.22 105 ARG A CA 1
ATOM 767 C C . ARG A 1 105 ? -2.821 -1.806 -13.775 1.00 62.22 105 ARG A C 1
ATOM 769 O O . ARG A 1 105 ? -1.751 -2.371 -13.567 1.00 62.22 105 ARG A O 1
ATOM 776 N N . ALA A 1 106 ? -3.556 -1.287 -12.793 1.00 66.31 106 ALA A N 1
ATOM 777 C CA . ALA A 1 106 ? -3.227 -1.484 -11.387 1.00 66.31 106 ALA A CA 1
ATOM 778 C C . ALA A 1 106 ? -3.417 -2.961 -11.002 1.00 66.31 106 ALA A C 1
ATOM 780 O O . ALA A 1 106 ? -4.514 -3.510 -11.130 1.00 66.31 106 ALA A O 1
ATOM 781 N N . ALA A 1 107 ? -2.365 -3.591 -10.491 1.00 69.94 107 ALA A N 1
ATOM 782 C CA . ALA A 1 107 ? -2.412 -4.920 -9.918 1.00 69.94 107 ALA A CA 1
ATOM 783 C C . ALA A 1 107 ? -3.027 -4.865 -8.511 1.00 69.94 107 ALA A C 1
ATOM 785 O O . ALA A 1 107 ? -2.641 -4.060 -7.658 1.00 69.94 107 ALA A O 1
ATOM 786 N N . ARG A 1 108 ? -4.001 -5.734 -8.244 1.00 70.62 108 ARG A N 1
ATOM 787 C CA . ARG A 1 108 ? -4.559 -5.935 -6.902 1.00 70.62 108 ARG A CA 1
ATOM 788 C C . ARG A 1 108 ? -4.050 -7.261 -6.371 1.00 70.62 108 ARG A C 1
ATOM 790 O O . ARG A 1 108 ? -4.649 -8.295 -6.645 1.00 70.62 108 ARG A O 1
ATOM 797 N N . CYS A 1 109 ? -2.955 -7.236 -5.623 1.00 68.81 109 CYS A N 1
ATOM 798 C CA . CYS A 1 109 ? -2.476 -8.458 -4.995 1.00 68.81 109 CYS A CA 1
ATOM 799 C C . CYS A 1 109 ? -3.250 -8.679 -3.694 1.00 68.81 109 CYS A C 1
ATOM 801 O O . CYS A 1 109 ? -3.480 -7.748 -2.917 1.00 68.81 109 CYS A O 1
ATOM 803 N N . ARG A 1 110 ? -3.679 -9.916 -3.464 1.00 61.19 110 ARG A N 1
ATOM 804 C CA . ARG A 1 110 ? -4.264 -10.338 -2.193 1.00 61.19 110 ARG A CA 1
ATOM 805 C C . ARG A 1 110 ? -3.215 -11.142 -1.439 1.00 61.19 110 ARG A C 1
ATOM 807 O O . ARG A 1 110 ? -2.515 -11.951 -2.038 1.00 61.19 110 ARG A O 1
ATOM 814 N N . ALA A 1 111 ? -3.106 -10.911 -0.134 1.00 48.12 111 ALA A N 1
ATOM 815 C CA . ALA A 1 111 ? -2.531 -11.936 0.723 1.00 48.12 111 ALA A CA 1
ATOM 816 C C . ALA A 1 111 ? -3.508 -13.122 0.709 1.00 48.12 111 ALA A C 1
ATOM 818 O O . ALA A 1 111 ? -4.712 -12.893 0.851 1.00 48.12 111 ALA A O 1
ATOM 819 N N . ALA A 1 112 ? -3.015 -14.342 0.476 1.00 42.12 112 ALA A N 1
ATOM 820 C CA . ALA A 1 112 ? -3.777 -15.528 0.848 1.00 42.12 112 ALA A CA 1
ATOM 821 C C . ALA A 1 112 ? -4.035 -15.432 2.359 1.00 42.12 112 ALA A C 1
ATOM 823 O O . ALA A 1 112 ? -3.129 -15.032 3.098 1.00 42.12 112 ALA A O 1
ATOM 824 N N . ALA A 1 113 ? -5.294 -15.634 2.746 1.00 39.09 113 ALA A N 1
ATOM 825 C CA . ALA A 1 113 ? -5.714 -15.635 4.141 1.00 39.09 113 ALA A CA 1
ATOM 826 C C . ALA A 1 113 ? -5.083 -16.816 4.880 1.00 39.09 113 ALA A C 1
ATOM 828 O O . ALA A 1 113 ? -4.927 -17.873 4.228 1.00 39.09 113 ALA A O 1
#

pLDDT: mean 87.96, std 13.1, range [39.09, 98.12]

Foldseek 3Di:
DEAADPLLWDFPDPDKDKDWDWDWDDDDDQKIKIKTWMKIWTFIDGRPDPDDTDIKIKIKIWIWMWGDDPPDIDIDTPDIFIKMWQFEDDARYTRGDPDDDPDTDIYGHDHDD